Protein AF-A0A6A3WBM4-F1 (afdb_monomer)

pLDDT: mean 86.01, std 15.77, range [50.78, 97.75]

Sequence (76 aa):
PTDAPTDAPTDAPTDAPTDQPVCTKVVSSGDASVGINIITDTACANGGVGCIDDVCRFCKVRTTDNSAAFVDCPSV

Radius of gyration: 22.1 Å; Cα contacts (8 Å, |Δi|>4): 109; chains: 1; bounding box: 22×19×82 Å

Foldseek 3Di:
DDDDDDDDDPPDPDPDPPPPDFDPDFDDPVCVVQQKGKGFDQCCCVPDFQRPDNTIGIAGCDDDPVRVRHHHDDDD

Structure (mmCIF, N/CA/C/O backbone):
data_AF-A0A6A3WBM4-F1
#
_entry.id   AF-A0A6A3WBM4-F1
#
loop_
_atom_site.group_PDB
_atom_site.id
_atom_site.type_symbol
_atom_site.label_atom_id
_atom_site.label_alt_id
_atom_site.label_comp_id
_atom_site.label_asym_id
_atom_site.label_entity_id
_atom_site.label_seq_id
_atom_site.pdbx_PDB_ins_code
_atom_site.Cartn_x
_atom_site.Cartn_y
_atom_site.Cartn_z
_atom_site.occupancy
_atom_site.B_iso_or_equiv
_atom_site.auth_seq_id
_atom_site.auth_comp_id
_atom_site.auth_asym_id
_atom_site.auth_atom_id
_atom_site.pdbx_PDB_model_num
ATOM 1 N N . PRO A 1 1 ? 4.457 1.371 -66.817 1.00 52.94 1 PRO A N 1
ATOM 2 C CA . PRO A 1 1 ? 5.334 0.616 -65.894 1.00 52.94 1 PRO A CA 1
ATOM 3 C C . PRO A 1 1 ? 5.194 1.196 -64.486 1.00 52.94 1 PRO A C 1
ATOM 5 O O . PRO A 1 1 ? 5.645 2.304 -64.220 1.00 52.94 1 PRO A O 1
ATOM 8 N N . THR A 1 2 ? 4.437 0.479 -63.665 1.00 50.78 2 THR A N 1
ATOM 9 C CA . THR A 1 2 ? 4.243 0.722 -62.234 1.00 50.78 2 THR A CA 1
ATOM 10 C C . THR A 1 2 ? 5.431 0.135 -61.485 1.00 50.78 2 THR A C 1
ATOM 12 O O . THR A 1 2 ? 5.829 -0.969 -61.832 1.00 50.78 2 THR A O 1
ATOM 15 N N . ASP A 1 3 ? 5.929 0.813 -60.452 1.00 50.91 3 ASP A N 1
ATOM 16 C CA . ASP A 1 3 ? 6.366 0.110 -59.246 1.00 50.91 3 ASP A CA 1
ATOM 17 C C . ASP A 1 3 ? 6.061 0.953 -58.001 1.00 50.91 3 ASP A C 1
ATOM 19 O O . ASP A 1 3 ? 6.078 2.184 -58.032 1.00 50.91 3 ASP A O 1
ATOM 23 N N . ALA A 1 4 ? 5.613 0.238 -56.974 1.00 63.91 4 ALA A N 1
ATOM 24 C CA . ALA A 1 4 ? 4.808 0.681 -55.841 1.00 63.91 4 ALA A CA 1
ATOM 25 C C . ALA A 1 4 ? 5.627 1.343 -54.714 1.00 63.91 4 ALA A C 1
ATOM 27 O O . ALA A 1 4 ? 6.838 1.133 -54.632 1.00 63.91 4 ALA A O 1
ATOM 28 N N . PRO A 1 5 ? 4.989 2.098 -53.797 1.00 60.00 5 PRO A N 1
ATOM 29 C CA . PRO A 1 5 ? 5.627 2.446 -52.537 1.00 60.00 5 PRO A CA 1
ATOM 30 C C . PRO A 1 5 ? 5.738 1.187 -51.662 1.00 60.00 5 PRO A C 1
ATOM 32 O O . PRO A 1 5 ? 4.774 0.443 -51.491 1.00 60.00 5 PRO A O 1
ATOM 35 N N . THR A 1 6 ? 6.930 0.938 -51.127 1.00 61.34 6 THR A N 1
ATOM 36 C CA . THR A 1 6 ? 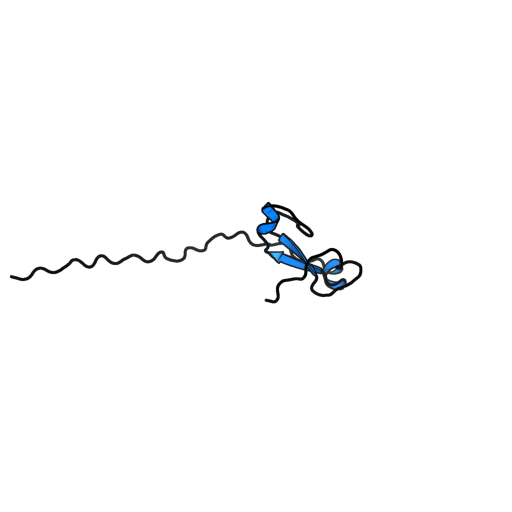7.157 -0.086 -50.105 1.00 61.34 6 THR A CA 1
ATOM 37 C C . THR A 1 6 ? 6.579 0.411 -48.783 1.00 61.34 6 THR A C 1
ATOM 39 O O . THR A 1 6 ? 7.213 1.211 -48.096 1.00 61.34 6 THR A O 1
ATOM 42 N N . ASP A 1 7 ? 5.393 -0.072 -48.419 1.00 59.75 7 ASP A N 1
ATOM 43 C CA . ASP A 1 7 ? 4.896 0.008 -47.047 1.00 59.75 7 ASP A CA 1
ATOM 44 C C . ASP A 1 7 ? 5.748 -0.937 -46.189 1.00 59.75 7 ASP A C 1
ATOM 46 O O . ASP A 1 7 ? 5.623 -2.162 -46.257 1.00 59.75 7 ASP A O 1
ATOM 50 N N . ALA A 1 8 ? 6.672 -0.376 -45.411 1.00 63.03 8 ALA A N 1
ATOM 51 C CA . ALA A 1 8 ? 7.301 -1.117 -44.328 1.00 63.03 8 ALA A CA 1
ATOM 52 C C . ALA A 1 8 ? 6.255 -1.296 -43.216 1.00 63.03 8 ALA A C 1
ATOM 54 O O . ALA A 1 8 ? 5.645 -0.302 -42.808 1.00 63.03 8 ALA A O 1
ATOM 55 N N . PRO A 1 9 ? 6.021 -2.515 -42.703 1.00 59.34 9 PRO A N 1
ATOM 56 C CA . PRO A 1 9 ? 5.199 -2.663 -41.519 1.00 59.34 9 PRO A CA 1
ATOM 57 C C . PRO A 1 9 ? 5.945 -2.004 -40.358 1.00 59.34 9 PRO A C 1
ATOM 59 O O . PRO A 1 9 ? 7.080 -2.357 -40.039 1.00 59.34 9 PRO A O 1
ATOM 62 N N . THR A 1 10 ? 5.320 -1.003 -39.746 1.00 59.44 10 THR A N 1
ATOM 63 C CA . THR A 1 10 ? 5.701 -0.557 -38.411 1.00 59.44 10 THR A CA 1
ATOM 64 C C . THR A 1 10 ? 5.411 -1.725 -37.481 1.00 59.44 10 THR A C 1
ATOM 66 O O . THR A 1 10 ? 4.252 -1.954 -37.131 1.00 59.44 10 THR A O 1
ATOM 69 N N . ASP A 1 11 ? 6.444 -2.478 -37.111 1.00 59.53 11 ASP A N 1
ATOM 70 C CA . ASP A 1 11 ? 6.375 -3.392 -35.980 1.00 59.53 11 ASP A CA 1
ATOM 71 C C . ASP A 1 11 ? 6.004 -2.541 -34.761 1.00 59.53 11 ASP A C 1
ATOM 73 O O . ASP A 1 11 ? 6.819 -1.800 -34.208 1.00 59.53 11 ASP A O 1
ATOM 77 N N . ALA A 1 12 ? 4.724 -2.565 -34.390 1.00 63.56 12 ALA A N 1
ATOM 78 C CA . ALA A 1 12 ? 4.294 -2.056 -33.103 1.00 63.56 12 ALA A CA 1
ATOM 79 C C . ALA A 1 12 ? 5.100 -2.814 -32.040 1.00 63.56 12 ALA A C 1
ATOM 81 O O . ALA A 1 12 ? 5.247 -4.037 -32.166 1.00 63.56 12 ALA A O 1
ATOM 82 N N . PRO A 1 13 ? 5.637 -2.141 -31.007 1.00 62.88 13 PRO A N 1
ATOM 83 C CA . PRO A 1 13 ? 6.252 -2.870 -29.919 1.00 62.88 13 PRO A CA 1
ATOM 84 C C . PRO A 1 13 ? 5.171 -3.790 -29.355 1.00 62.88 13 PRO A C 1
ATOM 86 O O . PRO A 1 13 ? 4.117 -3.347 -28.909 1.00 62.88 13 PRO A O 1
ATOM 89 N N . THR A 1 14 ? 5.408 -5.094 -29.464 1.00 59.03 14 THR A N 1
ATOM 90 C CA . THR A 1 14 ? 4.693 -6.069 -28.651 1.00 59.03 14 THR A CA 1
ATOM 91 C C . THR A 1 14 ? 4.928 -5.631 -27.213 1.00 59.03 14 THR A C 1
ATOM 93 O O . THR A 1 14 ? 6.092 -5.472 -26.840 1.00 59.03 14 THR A O 1
ATOM 96 N N . ASP A 1 15 ? 3.861 -5.387 -26.445 1.00 62.81 15 ASP A N 1
ATOM 97 C CA . ASP A 1 15 ? 3.941 -5.182 -24.998 1.00 62.81 15 ASP A CA 1
ATOM 98 C C . ASP A 1 15 ? 4.604 -6.429 -24.403 1.00 62.81 15 ASP A C 1
ATOM 100 O O . ASP A 1 15 ? 3.962 -7.426 -24.066 1.00 62.81 15 ASP A O 1
ATOM 104 N N . ALA A 1 16 ? 5.934 -6.408 -24.346 1.00 62.72 16 ALA A N 1
ATOM 105 C CA . ALA A 1 16 ? 6.688 -7.321 -23.525 1.00 62.72 16 ALA A CA 1
ATOM 106 C C . ALA A 1 16 ? 6.162 -7.122 -22.100 1.00 62.72 16 ALA A C 1
ATOM 108 O O . ALA A 1 16 ? 5.932 -5.969 -21.712 1.00 62.72 16 ALA A O 1
ATOM 109 N N . PRO A 1 17 ? 5.959 -8.196 -21.316 1.00 60.69 17 PRO A N 1
ATOM 110 C CA . PRO A 1 17 ? 5.597 -8.043 -19.919 1.00 60.69 17 PRO A CA 1
ATOM 111 C C . PRO A 1 17 ? 6.670 -7.161 -19.290 1.00 60.69 17 PRO A C 1
ATOM 113 O O . PRO A 1 17 ? 7.835 -7.544 -19.185 1.00 60.69 17 PRO A O 1
ATOM 116 N N . THR A 1 18 ? 6.299 -5.922 -18.988 1.00 61.62 18 THR A N 1
ATOM 117 C CA . THR A 1 18 ? 7.203 -5.010 -18.313 1.00 61.62 18 THR A CA 1
ATOM 118 C C . THR A 1 18 ? 7.313 -5.589 -16.920 1.00 61.62 18 THR A C 1
ATOM 120 O O . THR A 1 18 ? 6.290 -5.731 -16.251 1.00 61.62 18 THR A O 1
ATOM 123 N N . ASP A 1 19 ? 8.518 -5.987 -16.522 1.00 72.50 19 ASP A N 1
ATOM 124 C CA . ASP A 1 19 ? 8.813 -6.555 -15.205 1.00 72.50 19 ASP A CA 1
ATOM 125 C C . ASP A 1 19 ? 8.727 -5.437 -14.151 1.00 72.50 19 ASP A C 1
ATOM 127 O O . ASP A 1 19 ? 9.707 -5.034 -13.524 1.00 72.50 19 ASP A O 1
ATOM 131 N N . GLN A 1 20 ? 7.552 -4.805 -14.069 1.00 77.94 20 GLN A N 1
ATOM 132 C CA . GLN A 1 20 ? 7.294 -3.734 -13.135 1.00 77.94 20 GLN A CA 1
ATOM 133 C C . GLN A 1 20 ? 7.333 -4.341 -11.741 1.00 77.94 20 GLN A C 1
ATOM 135 O O . GLN A 1 20 ? 6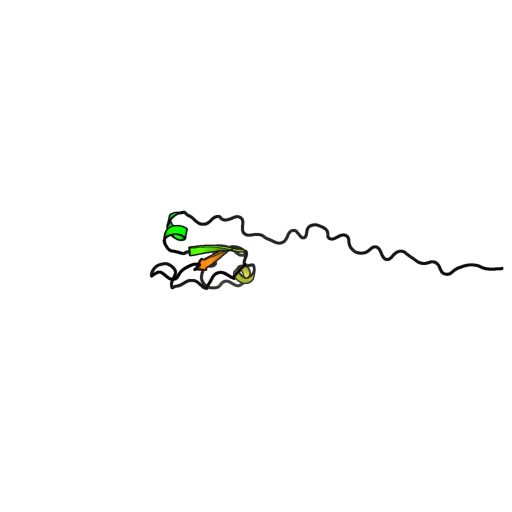.664 -5.348 -11.489 1.00 77.94 20 GLN A 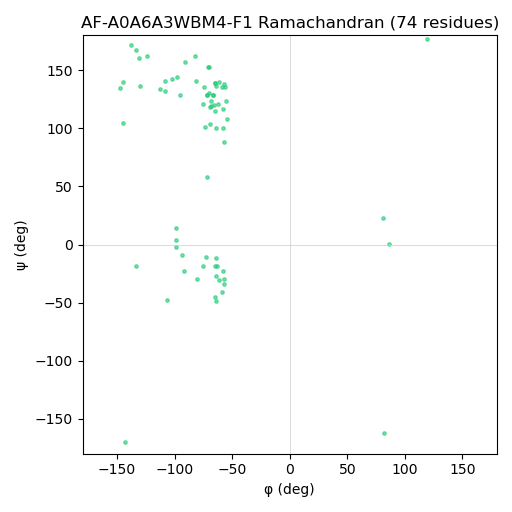O 1
ATOM 140 N N . PRO A 1 21 ? 8.115 -3.746 -10.833 1.00 86.81 21 PRO A N 1
ATOM 141 C CA . PRO A 1 21 ? 8.236 -4.275 -9.498 1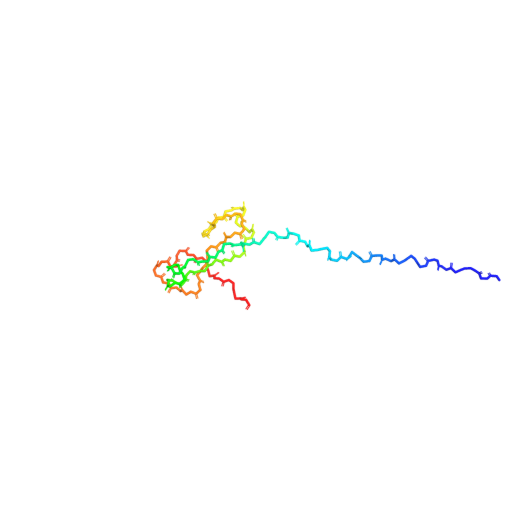.00 86.81 21 PRO A CA 1
ATOM 142 C C . PRO A 1 21 ? 6.863 -4.226 -8.826 1.00 86.81 21 PRO A C 1
ATOM 144 O O . PRO A 1 21 ? 6.254 -3.165 -8.689 1.00 86.81 21 PRO A O 1
ATOM 147 N N . VAL A 1 22 ? 6.379 -5.398 -8.422 1.00 92.75 22 VAL A N 1
ATOM 148 C CA . VAL A 1 22 ? 5.125 -5.558 -7.690 1.00 92.75 22 VAL A CA 1
ATOM 149 C C . VAL A 1 22 ? 5.411 -5.934 -6.250 1.00 92.75 22 VAL A C 1
ATOM 151 O O . VAL A 1 22 ? 6.301 -6.738 -5.955 1.00 92.75 22 VAL A O 1
ATOM 154 N N . CYS A 1 23 ? 4.625 -5.374 -5.337 1.00 95.06 23 CYS A N 1
ATOM 155 C CA . CYS A 1 23 ? 4.687 -5.780 -3.950 1.00 95.06 23 CYS A CA 1
ATOM 156 C C . CYS A 1 23 ? 4.157 -7.214 -3.812 1.00 95.06 23 CYS A C 1
ATOM 158 O O . CYS A 1 23 ? 2.998 -7.494 -4.110 1.00 95.06 23 CYS A O 1
ATOM 160 N N . THR A 1 24 ? 5.004 -8.128 -3.335 1.00 95.31 24 THR A N 1
ATOM 161 C CA . THR A 1 24 ? 4.638 -9.536 -3.078 1.00 95.31 24 THR A CA 1
ATOM 162 C C . THR A 1 24 ? 4.330 -9.808 -1.607 1.00 95.31 24 THR A C 1
ATOM 164 O O . THR A 1 24 ? 3.976 -10.927 -1.228 1.00 95.31 24 THR A O 1
ATOM 167 N N . LYS A 1 25 ? 4.470 -8.788 -0.752 1.00 95.75 25 LYS A N 1
ATOM 168 C CA . LYS A 1 25 ? 4.166 -8.889 0.672 1.00 95.75 25 LYS A CA 1
ATOM 169 C C . LYS A 1 25 ? 2.661 -8.901 0.876 1.00 95.75 25 LYS A C 1
ATOM 171 O O . LYS A 1 25 ? 1.929 -8.094 0.314 1.00 95.75 25 LYS A O 1
ATOM 176 N N . VAL A 1 26 ? 2.224 -9.808 1.736 1.00 95.00 26 VAL A N 1
ATOM 177 C CA . VAL A 1 26 ? 0.835 -9.902 2.169 1.00 95.00 26 VAL A CA 1
ATOM 178 C C . VAL A 1 26 ? 0.696 -9.297 3.554 1.00 95.00 26 VAL A C 1
ATOM 180 O O . VAL A 1 26 ? 1.586 -9.429 4.396 1.00 95.00 26 VAL A O 1
ATOM 183 N N . VAL A 1 27 ? -0.425 -8.620 3.780 1.00 96.81 27 VAL A N 1
ATOM 184 C CA . VAL A 1 27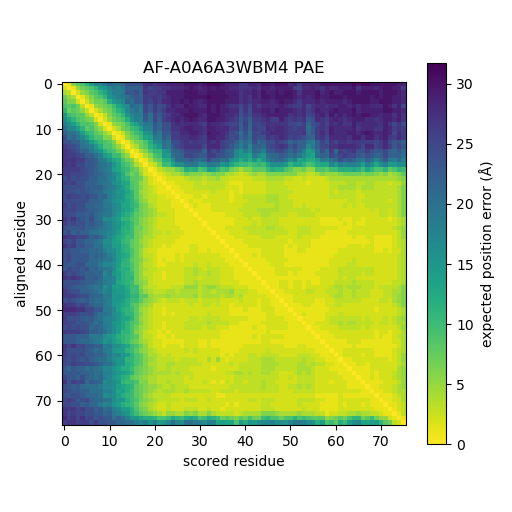 ? -0.746 -8.052 5.086 1.00 96.81 27 VAL A CA 1
ATOM 185 C C . VAL A 1 27 ? -0.941 -9.169 6.117 1.00 96.81 27 VAL A C 1
ATOM 187 O O . VAL A 1 27 ? -1.544 -10.204 5.825 1.00 96.81 27 VAL A O 1
ATOM 190 N N . SER A 1 28 ? -0.425 -8.971 7.331 1.00 96.81 28 SER A N 1
ATOM 191 C CA . SER A 1 28 ? -0.686 -9.888 8.442 1.00 96.81 28 SER A CA 1
ATOM 192 C C . SER A 1 28 ? -2.140 -9.772 8.908 1.00 96.81 28 SER A C 1
ATOM 194 O O . SER A 1 28 ? -2.757 -8.711 8.819 1.00 96.81 28 SER A O 1
ATOM 196 N N . SER A 1 29 ? -2.696 -10.841 9.477 1.00 96.62 29 SER A N 1
ATOM 197 C CA . SER A 1 29 ? -4.063 -10.820 10.016 1.00 96.62 29 SER A CA 1
ATOM 198 C C . SER A 1 29 ? -4.243 -9.804 11.151 1.00 96.62 29 SER A C 1
ATOM 200 O O . SER A 1 29 ? -5.326 -9.233 11.292 1.00 96.62 29 SER A O 1
ATOM 202 N N . GLY A 1 30 ? -3.191 -9.539 11.934 1.00 97.00 30 GLY A N 1
ATOM 203 C CA . GLY A 1 30 ? -3.198 -8.508 12.977 1.00 97.00 30 GLY A CA 1
ATOM 204 C C . GLY A 1 30 ? -3.370 -7.100 12.404 1.00 97.00 30 GLY A C 1
ATOM 205 O O . GLY A 1 30 ? -4.260 -6.371 12.835 1.00 97.00 30 GLY A O 1
ATOM 206 N N . ASP A 1 31 ? -2.588 -6.765 11.377 1.00 96.44 31 ASP A N 1
ATOM 207 C CA . ASP A 1 31 ? -2.632 -5.473 10.682 1.00 96.44 31 ASP A CA 1
ATOM 208 C C . ASP A 1 31 ? -3.979 -5.271 9.969 1.00 96.44 31 ASP A C 1
ATOM 210 O O . ASP A 1 31 ? -4.636 -4.238 10.126 1.00 96.44 31 ASP A O 1
ATOM 214 N N . ALA A 1 32 ? -4.458 -6.307 9.273 1.00 96.38 32 ALA A N 1
ATOM 215 C CA . ALA A 1 32 ? -5.762 -6.292 8.614 1.00 96.38 32 ALA A CA 1
ATOM 216 C C . ALA A 1 32 ? -6.913 -6.051 9.606 1.00 96.38 32 ALA A C 1
ATOM 218 O O . ALA A 1 32 ? -7.826 -5.270 9.330 1.00 96.38 32 ALA A O 1
ATOM 219 N N . SER A 1 33 ? -6.850 -6.665 10.793 1.00 97.12 33 SER A N 1
ATOM 220 C CA . SER A 1 33 ? -7.874 -6.505 11.840 1.00 97.12 33 SER A CA 1
ATOM 221 C C . SER A 1 33 ? -7.959 -5.075 12.375 1.00 97.12 33 SER A C 1
ATOM 223 O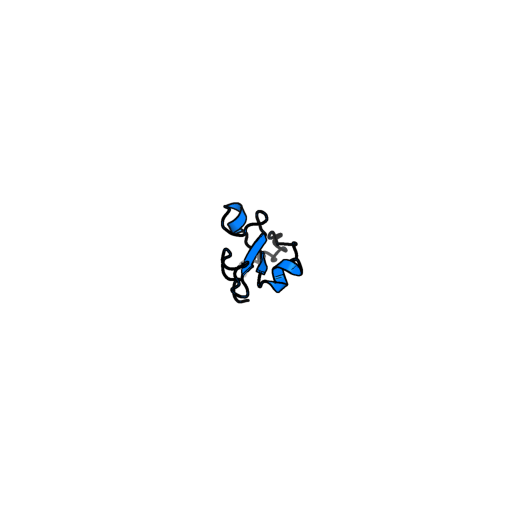 O . SER A 1 33 ? -9.025 -4.642 12.819 1.00 97.12 33 SER A O 1
ATOM 225 N N . VAL A 1 34 ? -6.858 -4.325 12.307 1.00 97.44 34 VAL A N 1
ATOM 226 C CA . VAL A 1 34 ? -6.801 -2.914 12.710 1.00 97.44 34 VAL A CA 1
ATOM 227 C C . VAL A 1 34 ? -6.900 -1.950 11.522 1.00 97.44 34 VAL A C 1
ATOM 229 O O . VAL A 1 34 ? -6.670 -0.752 11.676 1.00 97.44 34 VAL A O 1
ATOM 232 N N . GLY A 1 35 ? -7.315 -2.435 10.350 1.00 96.56 35 GLY A N 1
ATOM 233 C CA . GLY A 1 35 ? -7.616 -1.595 9.190 1.00 96.56 35 GLY A CA 1
ATOM 234 C C . GLY A 1 35 ? -6.392 -1.154 8.391 1.00 96.56 35 GLY A C 1
ATOM 235 O O . GLY A 1 35 ? -6.471 -0.146 7.690 1.00 96.56 35 GLY A O 1
ATOM 236 N N . ILE A 1 36 ? -5.284 -1.886 8.488 1.00 97.69 36 ILE A N 1
ATOM 237 C CA . ILE A 1 36 ? -4.081 -1.696 7.675 1.00 97.69 36 ILE A CA 1
ATOM 238 C C . ILE A 1 36 ? -4.106 -2.707 6.519 1.00 97.69 36 ILE A C 1
ATOM 240 O O . ILE A 1 36 ? -4.557 -3.836 6.683 1.00 97.69 36 ILE A O 1
ATOM 244 N N . ASN A 1 37 ? -3.617 -2.311 5.350 1.00 96.81 37 ASN A N 1
ATOM 245 C CA . ASN A 1 37 ? -3.365 -3.180 4.206 1.00 96.81 37 ASN A CA 1
ATOM 246 C C . ASN A 1 37 ? -1.978 -2.880 3.617 1.00 96.81 37 ASN A C 1
ATOM 248 O O . ASN A 1 37 ? -1.372 -1.866 3.959 1.00 96.81 37 ASN A O 1
ATOM 252 N N . ILE A 1 38 ? -1.481 -3.744 2.731 1.00 97.19 38 ILE A N 1
ATOM 253 C CA . ILE A 1 38 ? -0.248 -3.519 1.971 1.00 97.19 38 ILE A CA 1
ATOM 254 C C . ILE A 1 38 ? -0.596 -3.340 0.493 1.00 97.19 38 ILE A C 1
ATOM 256 O O . ILE A 1 38 ? -1.372 -4.118 -0.063 1.00 97.19 38 ILE A O 1
ATOM 260 N N . ILE A 1 39 ? -0.014 -2.322 -0.136 1.00 95.94 39 ILE A N 1
ATOM 261 C CA . ILE A 1 39 ? -0.153 -2.037 -1.567 1.00 95.94 39 ILE A CA 1
ATOM 262 C C . ILE A 1 39 ? 1.206 -1.980 -2.255 1.00 95.94 39 ILE A C 1
ATOM 264 O O . ILE A 1 39 ? 2.239 -1.778 -1.615 1.00 95.94 39 ILE A O 1
ATOM 268 N N . THR A 1 40 ? 1.169 -2.104 -3.580 1.00 95.69 40 THR A N 1
ATOM 269 C CA . THR A 1 40 ? 2.299 -1.731 -4.430 1.00 95.69 40 THR A CA 1
ATOM 270 C C . THR A 1 40 ? 2.362 -0.209 -4.540 1.00 95.69 40 THR A C 1
ATOM 272 O O . THR A 1 40 ? 1.408 0.414 -5.000 1.00 95.69 40 THR A O 1
ATOM 275 N N . ASP A 1 41 ? 3.478 0.375 -4.122 1.00 95.19 41 ASP A N 1
ATOM 276 C CA . ASP A 1 41 ? 3.826 1.779 -4.291 1.00 95.19 41 ASP A CA 1
ATOM 277 C C . ASP A 1 41 ? 5.339 1.937 -4.517 1.00 95.19 41 ASP A C 1
ATOM 279 O O . ASP A 1 41 ? 6.144 1.867 -3.588 1.00 95.19 41 ASP A O 1
ATOM 283 N N . THR A 1 42 ? 5.722 2.206 -5.765 1.00 94.19 42 THR A N 1
ATOM 284 C CA . THR A 1 42 ? 7.119 2.432 -6.171 1.00 94.19 42 THR A CA 1
ATOM 285 C C . THR A 1 42 ? 7.675 3.776 -5.704 1.00 94.19 42 THR A C 1
ATOM 287 O O . THR A 1 42 ? 8.888 3.991 -5.756 1.00 94.19 42 THR A O 1
ATOM 290 N N . ALA A 1 43 ? 6.835 4.686 -5.194 1.00 93.81 43 ALA A N 1
ATOM 291 C CA . ALA A 1 43 ? 7.320 5.906 -4.561 1.00 93.81 43 ALA A CA 1
ATOM 292 C C . ALA A 1 43 ? 8.109 5.603 -3.278 1.00 93.81 43 ALA A C 1
ATOM 294 O O . ALA A 1 43 ? 8.900 6.448 -2.853 1.00 93.81 43 ALA A O 1
ATOM 295 N N . CYS A 1 44 ? 7.952 4.406 -2.695 1.00 96.25 44 CYS A N 1
ATOM 296 C CA . CYS A 1 44 ? 8.718 3.982 -1.529 1.00 96.25 44 CYS A CA 1
ATOM 297 C C . CYS A 1 44 ? 10.225 3.863 -1.762 1.00 96.25 44 CYS A C 1
ATOM 299 O O . CYS A 1 44 ? 10.971 3.996 -0.794 1.00 96.25 44 CYS A O 1
ATOM 301 N N . ALA A 1 45 ? 10.690 3.768 -3.011 1.00 96.31 45 ALA A N 1
ATOM 302 C CA . ALA A 1 45 ? 12.108 3.923 -3.348 1.00 96.31 45 ALA A CA 1
ATOM 303 C C . ALA A 1 45 ? 12.683 5.293 -2.915 1.00 96.31 45 ALA A C 1
ATOM 305 O O . ALA A 1 45 ? 13.886 5.439 -2.715 1.00 96.31 45 ALA A O 1
ATOM 306 N N . ASN A 1 46 ? 11.823 6.305 -2.741 1.00 96.25 46 ASN A N 1
ATOM 307 C CA . ASN A 1 46 ? 12.182 7.624 -2.208 1.00 96.25 46 ASN A CA 1
ATOM 308 C C . ASN A 1 46 ? 11.840 7.772 -0.709 1.00 96.25 46 ASN A C 1
ATOM 310 O O . ASN A 1 46 ? 11.995 8.852 -0.136 1.00 96.25 46 ASN A O 1
ATOM 314 N N . GLY A 1 47 ? 11.352 6.705 -0.072 1.00 93.88 47 GLY A N 1
ATOM 315 C CA . GLY A 1 47 ? 10.874 6.677 1.307 1.00 93.88 47 GLY A CA 1
ATOM 316 C C . GLY A 1 47 ? 9.435 7.181 1.502 1.00 93.88 47 GLY A C 1
ATOM 317 O O . GLY A 1 47 ? 8.612 7.242 0.586 1.00 93.88 47 GLY A O 1
ATOM 318 N N . GLY A 1 48 ? 9.109 7.517 2.753 1.00 94.31 48 GLY A N 1
ATOM 319 C CA . GLY A 1 48 ? 7.799 8.026 3.172 1.00 94.31 48 GLY A CA 1
ATOM 320 C C . GLY A 1 48 ? 7.096 7.141 4.205 1.00 94.31 48 GLY A C 1
ATOM 321 O O . GLY A 1 48 ? 7.579 6.080 4.593 1.00 94.31 48 GLY A O 1
ATOM 322 N N . VAL A 1 49 ? 5.931 7.593 4.674 1.00 95.00 49 VAL A N 1
ATOM 323 C CA . VAL A 1 49 ? 5.209 6.927 5.768 1.00 95.00 49 VAL A CA 1
ATOM 324 C C . VAL A 1 49 ? 4.590 5.611 5.305 1.00 95.00 49 VAL A C 1
ATOM 326 O O . VAL A 1 49 ? 3.873 5.572 4.307 1.00 95.00 49 VAL A O 1
ATOM 329 N N . GLY A 1 50 ? 4.849 4.536 6.047 1.00 95.38 50 GLY A N 1
ATOM 330 C CA . GLY A 1 50 ? 4.308 3.209 5.762 1.00 95.38 50 GLY A CA 1
ATOM 331 C C . GLY A 1 50 ? 5.120 2.385 4.768 1.00 95.38 50 GLY A C 1
ATOM 332 O O . GLY A 1 50 ? 4.720 1.263 4.493 1.00 95.38 50 GLY A O 1
ATOM 333 N N . CYS A 1 51 ? 6.240 2.877 4.233 1.00 97.31 51 CYS A N 1
ATOM 334 C CA . CYS A 1 51 ? 7.078 2.059 3.356 1.00 97.31 51 CYS A CA 1
ATOM 335 C C . CYS A 1 51 ? 7.666 0.858 4.097 1.00 97.31 51 CYS A C 1
ATOM 337 O O . CYS A 1 51 ? 8.127 0.978 5.234 1.00 97.31 51 CYS A O 1
ATOM 339 N N . ILE A 1 52 ? 7.627 -0.292 3.435 1.00 96.25 52 ILE A N 1
ATOM 340 C CA . ILE A 1 52 ? 8.115 -1.578 3.940 1.00 96.25 52 ILE A CA 1
ATOM 341 C C . ILE A 1 52 ? 9.423 -1.928 3.230 1.00 96.25 52 ILE A C 1
ATOM 343 O O . ILE A 1 52 ? 10.408 -2.286 3.869 1.00 96.25 52 ILE A O 1
ATOM 347 N N . ASP A 1 53 ? 9.413 -1.791 1.910 1.00 95.75 53 ASP A N 1
ATOM 348 C CA . ASP A 1 53 ? 10.559 -1.856 1.010 1.00 95.75 53 ASP A CA 1
ATOM 349 C C . ASP A 1 53 ? 10.340 -0.824 -0.113 1.00 95.75 53 ASP A C 1
ATO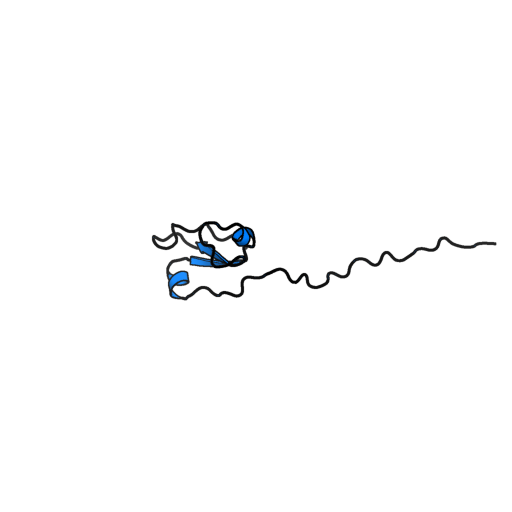M 351 O O . ASP A 1 53 ? 9.427 -0.003 -0.015 1.00 95.75 53 ASP A O 1
ATOM 355 N N . ASP A 1 54 ? 11.156 -0.844 -1.167 1.00 95.88 54 ASP A N 1
ATOM 356 C CA . ASP A 1 54 ? 11.108 0.153 -2.248 1.00 95.88 54 ASP A CA 1
ATOM 357 C C . ASP A 1 54 ? 9.789 0.148 -3.050 1.00 95.88 54 ASP A C 1
ATOM 359 O O . ASP A 1 54 ? 9.544 1.052 -3.852 1.00 95.88 54 ASP A O 1
ATOM 363 N N . VAL A 1 55 ? 8.945 -0.871 -2.854 1.00 96.12 55 VAL A N 1
ATOM 364 C CA . VAL A 1 55 ? 7.785 -1.179 -3.700 1.00 96.12 55 VAL A CA 1
ATOM 365 C C . VAL A 1 55 ? 6.525 -1.456 -2.873 1.00 96.12 55 VAL A C 1
ATOM 367 O O . VAL A 1 55 ? 5.422 -1.399 -3.402 1.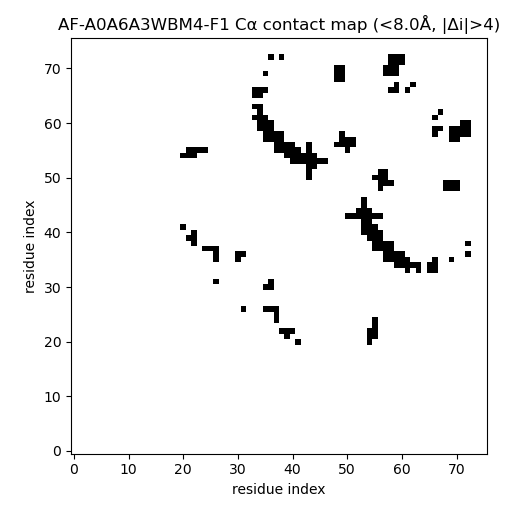00 96.12 55 VAL A O 1
ATOM 370 N N . CYS A 1 56 ? 6.643 -1.768 -1.587 1.00 97.12 56 CYS A N 1
ATOM 371 C CA . CYS A 1 56 ? 5.536 -2.099 -0.701 1.00 97.12 56 CYS A CA 1
ATOM 372 C C . CYS A 1 56 ? 5.273 -0.973 0.299 1.00 97.12 56 CYS A C 1
ATOM 374 O O . CYS A 1 56 ? 6.180 -0.540 1.016 1.00 97.12 56 CYS A O 1
ATOM 376 N N . ARG A 1 57 ? 4.004 -0.580 0.451 1.00 97.31 57 ARG A N 1
ATOM 377 C CA . ARG A 1 57 ? 3.576 0.385 1.472 1.00 97.31 57 ARG A CA 1
ATOM 378 C C . ARG A 1 57 ? 2.386 -0.122 2.277 1.00 97.31 57 ARG A C 1
ATOM 380 O O . ARG A 1 57 ? 1.404 -0.591 1.710 1.00 97.31 57 ARG A O 1
ATOM 387 N N . PHE A 1 58 ? 2.440 0.057 3.591 1.00 97.75 58 PHE A N 1
ATOM 388 C CA . PHE A 1 58 ? 1.271 0.054 4.456 1.00 97.75 58 PHE A CA 1
ATOM 389 C C . PHE A 1 58 ? 0.372 1.257 4.173 1.00 97.75 58 PHE A C 1
ATOM 391 O O . PHE A 1 58 ? 0.803 2.411 4.208 1.00 97.75 58 PHE A O 1
ATOM 398 N N . CYS A 1 59 ? -0.905 0.983 3.971 1.00 97.38 59 CYS A N 1
ATOM 399 C CA . CYS A 1 59 ? -1.949 1.987 3.857 1.00 97.38 59 CYS A CA 1
ATOM 400 C C . CYS A 1 59 ? -3.120 1.618 4.773 1.00 97.38 59 CYS A C 1
ATOM 402 O O . CYS A 1 59 ? -3.260 0.465 5.186 1.00 97.38 59 CYS A O 1
ATOM 404 N N . LYS A 1 60 ? -3.972 2.584 5.114 1.00 97.00 60 LYS A N 1
ATOM 405 C CA . LYS A 1 60 ? -5.185 2.342 5.900 1.00 97.00 60 LYS A CA 1
ATOM 406 C C . LYS A 1 60 ? -6.392 2.158 4.984 1.00 97.00 60 LYS A C 1
ATOM 408 O O . LYS A 1 60 ? -6.673 2.992 4.129 1.00 97.00 60 LYS A O 1
ATOM 413 N N . VAL A 1 61 ? -7.127 1.071 5.192 1.00 96.31 61 VAL A N 1
ATOM 414 C CA . VAL A 1 61 ? -8.456 0.840 4.589 1.00 96.31 61 VAL A CA 1
ATOM 415 C C . VAL A 1 61 ? -9.579 1.335 5.499 1.00 96.31 61 VAL A C 1
ATOM 417 O O . VAL A 1 61 ? -10.689 1.609 5.053 1.00 96.31 61 VAL A O 1
ATOM 420 N N . ARG A 1 62 ? -9.294 1.436 6.799 1.00 95.25 62 ARG A N 1
ATOM 421 C CA . ARG A 1 62 ? -10.196 1.958 7.821 1.00 95.25 62 ARG A CA 1
ATOM 422 C C . ARG A 1 62 ? -9.365 2.645 8.890 1.00 95.25 62 ARG A C 1
ATOM 424 O O . ARG A 1 62 ? -8.407 2.059 9.388 1.00 95.25 62 ARG A O 1
ATOM 431 N N . THR A 1 63 ? -9.785 3.833 9.309 1.00 95.69 63 THR A N 1
ATOM 432 C CA . THR A 1 63 ? -9.153 4.552 10.418 1.00 95.69 63 THR A CA 1
ATOM 433 C C . THR A 1 63 ? -9.398 3.842 11.751 1.00 95.69 63 THR A C 1
ATOM 435 O O . THR A 1 63 ? -10.538 3.604 12.158 1.00 95.69 63 THR A O 1
ATOM 438 N N . THR A 1 64 ? -8.306 3.517 12.430 1.00 96.31 64 THR A N 1
ATOM 439 C CA . THR A 1 64 ? -8.215 3.057 13.819 1.00 96.31 64 THR A CA 1
ATOM 440 C C . THR A 1 64 ? -7.032 3.767 14.474 1.00 96.31 64 THR A C 1
ATOM 442 O O . THR A 1 64 ? -6.240 4.401 13.776 1.00 96.31 64 THR A O 1
ATOM 445 N N . ASP A 1 65 ? -6.856 3.634 15.788 1.00 97.06 65 ASP A N 1
ATOM 446 C CA . ASP A 1 65 ? -5.676 4.187 16.468 1.00 97.06 65 ASP A CA 1
ATOM 447 C C . ASP A 1 65 ? -4.359 3.648 15.882 1.00 97.06 65 ASP A C 1
ATOM 449 O O . ASP A 1 65 ? -3.378 4.377 15.773 1.00 97.06 65 ASP A O 1
ATOM 453 N N . ASN A 1 66 ? -4.354 2.387 15.433 1.00 95.12 66 ASN A N 1
ATOM 454 C CA . ASN A 1 66 ? -3.170 1.742 14.862 1.00 95.12 66 ASN A CA 1
ATOM 455 C C . ASN A 1 66 ? -2.936 2.116 13.394 1.00 95.12 66 ASN A C 1
ATOM 457 O O . ASN A 1 66 ? -1.795 2.128 12.941 1.00 95.12 66 ASN A O 1
ATOM 461 N N . SER A 1 67 ? -3.995 2.418 12.637 1.00 96.31 67 SER A N 1
ATOM 462 C CA . SER A 1 67 ? -3.871 2.777 11.222 1.00 96.31 67 SER A CA 1
ATOM 463 C C . SER A 1 67 ? -3.785 4.287 10.978 1.00 96.31 67 SER A C 1
ATOM 465 O O . SER A 1 67 ? -3.475 4.706 9.864 1.00 96.31 67 SER A O 1
ATOM 467 N N . ALA A 1 68 ? -4.013 5.114 12.007 1.00 95.81 68 ALA A N 1
ATOM 468 C CA . ALA A 1 68 ? -4.062 6.575 11.914 1.00 95.81 68 ALA A CA 1
ATOM 469 C C . ALA A 1 68 ? -2.786 7.205 11.333 1.00 95.81 68 ALA A C 1
ATOM 471 O O . ALA A 1 68 ? -2.863 8.249 10.685 1.00 95.81 68 ALA A O 1
ATOM 472 N N . ALA A 1 69 ? -1.633 6.564 11.541 1.00 94.38 69 ALA A N 1
ATOM 473 C CA . ALA A 1 69 ? -0.351 7.026 11.027 1.00 94.38 69 ALA A CA 1
ATOM 474 C C . ALA A 1 69 ? -0.165 6.770 9.522 1.00 94.38 69 ALA A C 1
ATOM 476 O O . ALA A 1 69 ? 0.687 7.409 8.915 1.00 94.38 69 ALA A O 1
ATOM 477 N N . PHE A 1 70 ? -0.930 5.866 8.903 1.00 96.19 70 PHE A N 1
ATOM 478 C CA . PHE A 1 70 ? -0.763 5.527 7.490 1.00 96.19 70 PHE A CA 1
ATOM 479 C C . PHE A 1 70 ? -1.633 6.393 6.573 1.00 96.19 70 PHE A C 1
ATOM 481 O O . PHE A 1 70 ? -2.664 6.957 6.964 1.00 96.19 70 PHE A O 1
ATOM 488 N N . VAL A 1 71 ? -1.197 6.488 5.319 1.00 95.38 71 VAL A N 1
ATOM 489 C CA . VAL A 1 71 ? -1.975 7.096 4.234 1.00 95.38 71 VAL A CA 1
ATOM 490 C C . VAL A 1 71 ? -3.146 6.197 3.859 1.00 95.38 71 VAL A C 1
ATOM 492 O O . VAL A 1 71 ? -3.072 4.983 4.043 1.00 95.38 71 VAL A O 1
ATOM 495 N N . ASP A 1 72 ? -4.228 6.775 3.345 1.00 96.00 72 ASP A N 1
ATOM 496 C CA . ASP A 1 72 ? -5.363 6.001 2.842 1.00 96.00 72 ASP A CA 1
ATOM 497 C C . ASP A 1 72 ? -4.942 5.102 1.676 1.00 96.00 72 ASP A C 1
ATOM 499 O O . ASP A 1 72 ? -4.142 5.492 0.822 1.00 96.00 72 ASP A O 1
ATOM 503 N N . CYS A 1 73 ? -5.467 3.878 1.654 1.00 95.88 73 CYS A N 1
ATOM 504 C CA . CYS A 1 73 ? -5.283 3.003 0.507 1.00 95.88 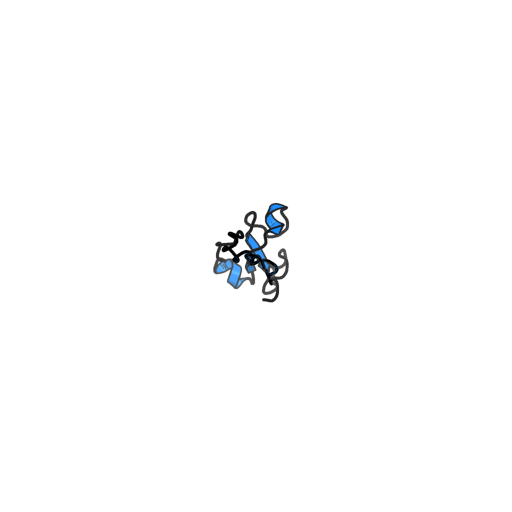73 CYS A CA 1
ATOM 505 C C . CYS A 1 73 ? -5.977 3.613 -0.720 1.00 95.88 73 CYS A C 1
ATOM 507 O O . CYS A 1 73 ? -7.095 4.121 -0.585 1.00 95.88 73 CYS A O 1
ATOM 509 N N . PRO A 1 74 ? -5.362 3.546 -1.914 1.00 90.62 74 PRO A N 1
ATOM 510 C CA . PRO A 1 74 ? -6.023 3.968 -3.136 1.00 90.62 74 PRO A CA 1
ATOM 511 C C . PRO A 1 74 ? -7.297 3.142 -3.324 1.00 90.62 74 PRO A C 1
ATOM 513 O O . PRO A 1 74 ? -7.303 1.925 -3.121 1.00 90.62 74 PRO A O 1
ATOM 516 N N . SER A 1 75 ? -8.384 3.815 -3.693 1.00 80.12 75 SER A N 1
ATOM 517 C CA . SER A 1 75 ? -9.589 3.141 -4.160 1.00 80.12 75 SER A CA 1
ATOM 518 C C . SER A 1 75 ? -9.254 2.438 -5.473 1.00 80.12 75 SER A C 1
ATOM 520 O O . SER A 1 75 ? -8.899 3.111 -6.442 1.00 80.12 75 SER A O 1
ATOM 522 N N . VAL A 1 76 ? -9.309 1.107 -5.463 1.00 61.91 76 VAL A N 1
ATOM 523 C CA . VAL A 1 76 ? -9.155 0.261 -6.656 1.00 61.91 76 VAL A CA 1
ATOM 524 C C . VAL A 1 76 ? -10.328 0.407 -7.616 1.00 61.91 76 VAL A C 1
ATOM 526 O O . VAL A 1 76 ? -11.452 0.682 -7.135 1.00 61.91 76 VAL A O 1
#

Solvent-accessible surface area (backbone atoms only — not comparable to full-atom values): 4772 Å² total; per-residue (Å²): 137,88,84,80,86,82,80,72,81,78,80,68,81,73,83,64,83,72,86,66,86,67,45,83,70,75,64,51,72,70,44,44,74,41,21,30,41,56,43,68,34,67,64,22,65,79,48,68,76,41,47,77,45,50,27,25,25,40,19,16,81,36,88,35,90,84,14,59,80,34,48,74,50,80,86,128

Secondary structure (DSSP, 8-state):
-----------PPP----------PPPPHHHHHTTEEEEE-GGGGG--TTBSSSSEEEEESS--TTTTTSEEPP--

Organism: NCBI:txid53985

Mean predicted aligned error: 10.28 Å